Protein AF-A0A5C8TWM6-F1 (afdb_monomer_lite)

Sequence (127 aa):
MYTNAQKLSASETQELRREAGKLLKHLREKAGHSQRTFSAEIGSPLYTFVSQVETGRGRVPPDQIRVWANAYGLEAREFLLMIMRFYDPETFSVLFESEPEIFTGTAFPDLSATQEVGEPASTESSP

Radius of gyration: 16.61 Å; chains: 1; bounding box: 39×60×40 Å

Foldseek 3Di:
DPDDPDDDDPVLLQVLQLLLLLLLVLLCVQLVHDLQRLCVQLVPPDSCVNVCSSRSVDHQDPVSLCSSCVSSVHDSVLSCLLSCCSNPVPVSCVVCVVPVCSNVVVVPVSSVVSVPVPDDPPPPDDD

pLDDT: mean 84.37, std 18.25, range [35.31, 97.88]

Secondary structure (DSSP, 8-state):
---------HHHHHHHHHHHHHHHHHHHHHTT--HHHHHHHTT-S-THHHHHHHTTSS---GGGHHHHHHHHT--HHHHHHHHHHHH-HHHHHHHHTT-HHHHHSTT-HHHHHHHGGG---------

Structure (mmCIF, N/CA/C/O backbone):
data_AF-A0A5C8TWM6-F1
#
_entry.id   AF-A0A5C8TWM6-F1
#
loop_
_atom_site.group_PDB
_atom_site.id
_atom_site.type_symbol
_atom_site.label_atom_id
_atom_site.label_alt_id
_atom_site.label_comp_id
_atom_site.label_asym_id
_atom_site.label_entity_id
_atom_site.label_seq_id
_atom_site.pdbx_PDB_ins_code
_atom_site.Cartn_x
_atom_site.Cartn_y
_atom_site.Cartn_z
_atom_site.occupancy
_atom_site.B_iso_or_equiv
_atom_site.auth_seq_id
_atom_site.auth_comp_id
_atom_site.auth_asym_id
_atom_site.auth_atom_id
_atom_site.pdbx_PDB_model_num
ATOM 1 N N . MET A 1 1 ? 26.026 -21.742 -16.265 1.00 36.09 1 MET A N 1
ATOM 2 C CA . MET A 1 1 ? 26.149 -20.697 -15.228 1.00 36.09 1 MET A CA 1
ATOM 3 C C . MET A 1 1 ? 25.224 -19.567 -15.629 1.00 36.09 1 MET A C 1
ATOM 5 O O . MET A 1 1 ? 25.539 -18.879 -16.587 1.00 36.09 1 MET A O 1
ATOM 9 N N . TYR A 1 2 ? 24.064 -19.435 -14.986 1.00 41.50 2 TYR A N 1
ATOM 10 C CA . TYR A 1 2 ? 23.190 -18.288 -15.234 1.00 41.50 2 TYR A 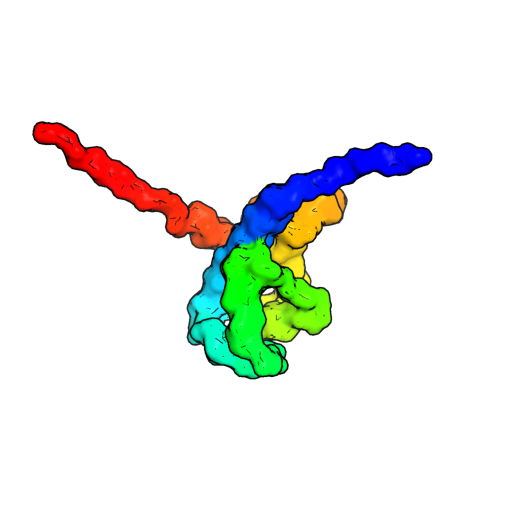CA 1
ATOM 11 C C . TYR A 1 2 ? 23.765 -17.092 -14.483 1.00 41.50 2 TYR A C 1
ATOM 13 O O . TYR A 1 2 ? 23.632 -16.971 -13.268 1.00 41.50 2 TYR A O 1
ATOM 21 N N . THR A 1 3 ? 24.507 -16.274 -15.218 1.00 42.16 3 THR A N 1
ATOM 22 C CA . THR A 1 3 ? 25.020 -14.985 -14.772 1.00 42.16 3 THR A CA 1
ATOM 23 C C . THR A 1 3 ? 23.821 -14.097 -14.459 1.00 42.16 3 THR A C 1
ATOM 25 O O . THR A 1 3 ? 22.912 -13.984 -15.276 1.00 42.16 3 THR A O 1
ATOM 28 N N . ASN A 1 4 ? 23.800 -13.553 -13.243 1.00 47.62 4 ASN A N 1
ATOM 29 C CA . ASN A 1 4 ? 22.724 -12.756 -12.660 1.00 47.62 4 ASN A CA 1
ATOM 30 C C . ASN A 1 4 ? 22.046 -11.816 -13.675 1.00 47.62 4 ASN A C 1
ATOM 32 O O . ASN A 1 4 ? 22.601 -10.770 -14.009 1.00 47.62 4 ASN A O 1
ATOM 36 N N . ALA A 1 5 ? 20.825 -12.161 -14.098 1.00 45.97 5 ALA A N 1
ATOM 37 C CA . ALA A 1 5 ? 19.857 -11.154 -14.513 1.00 45.97 5 ALA A CA 1
ATOM 38 C C . ALA A 1 5 ? 19.699 -10.201 -13.324 1.00 45.97 5 ALA A C 1
ATOM 40 O O . ALA A 1 5 ? 19.578 -10.662 -12.186 1.00 45.97 5 ALA A O 1
ATOM 41 N N . GLN A 1 6 ? 19.856 -8.911 -13.585 1.00 50.28 6 GLN A N 1
ATOM 42 C CA . GLN A 1 6 ? 20.020 -7.838 -12.611 1.00 50.28 6 GLN A CA 1
ATOM 43 C C . GLN A 1 6 ? 18.989 -7.944 -11.476 1.00 50.28 6 GLN A C 1
ATOM 45 O O . GLN A 1 6 ? 17.864 -7.475 -11.582 1.00 50.28 6 GLN A O 1
ATOM 50 N N . LYS A 1 7 ? 19.369 -8.578 -10.360 1.00 56.47 7 LYS A N 1
ATOM 51 C CA . LYS A 1 7 ? 18.647 -8.393 -9.103 1.00 56.47 7 LYS A CA 1
ATOM 52 C C . LYS A 1 7 ? 18.849 -6.932 -8.738 1.00 56.47 7 LYS A C 1
ATOM 54 O O . LYS A 1 7 ? 20.002 -6.526 -8.584 1.00 56.47 7 LYS A O 1
ATOM 59 N N . LEU A 1 8 ? 17.754 -6.187 -8.582 1.00 59.81 8 LEU A N 1
ATOM 60 C CA . LEU A 1 8 ? 17.758 -4.903 -7.884 1.00 59.81 8 LEU A CA 1
ATOM 61 C C . LEU A 1 8 ? 18.691 -5.005 -6.677 1.00 59.81 8 LEU A C 1
ATOM 63 O O . LEU A 1 8 ? 18.666 -5.998 -5.933 1.00 59.81 8 LEU A O 1
ATOM 67 N N . SER A 1 9 ? 19.527 -3.994 -6.481 1.00 65.19 9 SER A N 1
ATOM 68 C CA . SER A 1 9 ? 20.340 -3.917 -5.278 1.00 65.19 9 SER A CA 1
ATOM 69 C C . SER A 1 9 ? 19.435 -3.978 -4.043 1.00 65.19 9 SER A C 1
ATOM 71 O O . SER A 1 9 ? 18.242 -3.643 -4.069 1.00 65.19 9 SER A O 1
ATOM 73 N N . ALA A 1 10 ? 19.995 -4.422 -2.917 1.00 71.31 10 ALA A N 1
ATOM 74 C CA . ALA A 1 10 ? 19.244 -4.475 -1.667 1.00 71.31 10 ALA A CA 1
ATOM 75 C C . ALA A 1 10 ? 18.672 -3.093 -1.278 1.00 71.31 10 ALA A C 1
ATOM 77 O O . ALA A 1 10 ? 17.596 -3.036 -0.680 1.00 71.31 10 ALA A O 1
ATOM 78 N N . SER A 1 11 ? 19.354 -2.002 -1.656 1.00 72.25 11 SER A N 1
ATOM 79 C CA . SER A 1 11 ? 18.906 -0.614 -1.494 1.00 72.25 11 SER A CA 1
ATOM 80 C C . SER A 1 11 ? 17.738 -0.257 -2.408 1.00 72.25 11 SER A C 1
ATOM 82 O O . SER A 1 11 ? 16.716 0.189 -1.897 1.00 72.25 11 SER A O 1
ATOM 84 N N . GLU A 1 12 ? 17.820 -0.532 -3.713 1.00 74.31 12 GLU A N 1
ATOM 85 C CA . GLU A 1 12 ? 16.726 -0.235 -4.657 1.00 74.31 12 GLU A CA 1
ATOM 86 C C . GLU A 1 12 ? 15.460 -1.021 -4.293 1.00 74.31 12 GLU A C 1
ATOM 88 O O . GLU A 1 12 ? 14.354 -0.485 -4.246 1.00 74.31 12 GLU A O 1
ATOM 93 N N . THR A 1 13 ? 15.623 -2.290 -3.905 1.00 83.25 13 THR A N 1
ATOM 94 C CA . THR A 1 13 ? 14.503 -3.112 -3.426 1.00 83.25 13 THR A CA 1
ATOM 95 C C . THR A 1 13 ? 13.895 -2.541 -2.135 1.00 83.25 13 THR A C 1
ATOM 97 O O . THR A 1 13 ? 12.694 -2.661 -1.888 1.00 83.25 13 THR A O 1
ATOM 100 N N . GLN A 1 14 ? 14.713 -1.938 -1.267 1.00 87.56 14 GLN A N 1
ATOM 101 C CA . GLN A 1 14 ? 14.247 -1.313 -0.029 1.00 87.56 14 GLN A CA 1
ATOM 102 C C . GLN A 1 14 ? 13.522 0.013 -0.289 1.00 87.56 14 GLN A C 1
ATOM 104 O O . GLN A 1 14 ? 12.556 0.314 0.414 1.00 87.56 14 GLN A O 1
ATOM 109 N N . GLU A 1 15 ? 13.961 0.789 -1.274 1.00 91.81 15 GLU A N 1
ATOM 110 C CA . GLU A 1 15 ? 13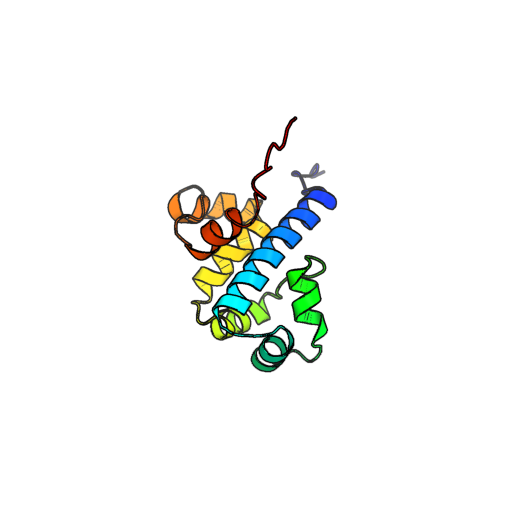.317 2.032 -1.703 1.00 91.81 15 GLU A CA 1
ATOM 111 C C . GLU A 1 15 ? 11.953 1.762 -2.334 1.00 91.81 15 GLU A C 1
ATOM 113 O O . GLU A 1 15 ? 10.961 2.328 -1.881 1.00 91.81 15 GLU A O 1
ATOM 118 N N . LEU A 1 16 ? 11.855 0.797 -3.253 1.00 93.19 16 LEU A N 1
ATOM 119 C CA . LEU A 1 16 ? 10.570 0.392 -3.833 1.00 93.19 16 LEU A CA 1
ATOM 120 C C . LEU A 1 16 ? 9.571 -0.073 -2.766 1.00 93.19 16 LEU A C 1
ATOM 122 O O . LEU A 1 16 ? 8.394 0.284 -2.810 1.00 93.19 16 LEU A O 1
ATOM 126 N N . ARG A 1 1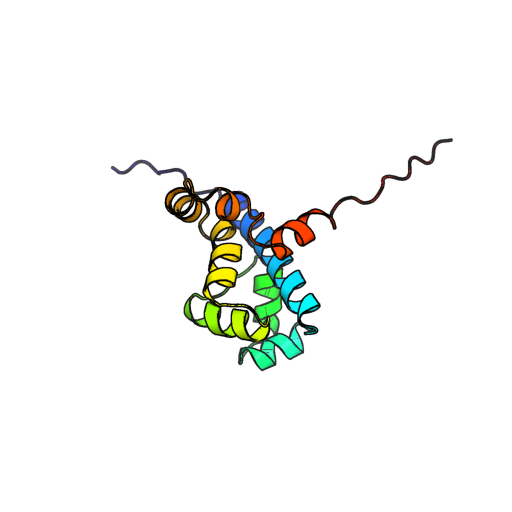7 ? 10.032 -0.806 -1.742 1.00 94.31 17 ARG A N 1
ATOM 127 C CA . ARG A 1 17 ? 9.176 -1.167 -0.600 1.00 94.31 17 ARG A CA 1
ATOM 128 C C . ARG A 1 17 ? 8.718 0.043 0.212 1.00 94.31 17 ARG A C 1
ATOM 130 O O . ARG A 1 17 ? 7.617 0.008 0.754 1.00 94.31 17 ARG A O 1
ATOM 137 N N . ARG A 1 18 ? 9.537 1.091 0.333 1.00 95.06 18 ARG A N 1
ATOM 138 C CA . ARG A 1 18 ? 9.134 2.334 1.009 1.00 95.06 18 ARG A CA 1
ATOM 139 C C . ARG A 1 18 ? 8.084 3.084 0.198 1.00 95.06 18 ARG A C 1
ATOM 141 O O . ARG A 1 18 ? 7.109 3.527 0.792 1.00 95.06 18 ARG A O 1
ATOM 148 N N . GLU A 1 19 ? 8.238 3.171 -1.121 1.00 95.06 19 GLU A N 1
ATOM 149 C CA . GLU A 1 19 ? 7.228 3.787 -1.992 1.00 95.06 19 GLU A CA 1
ATOM 150 C C . GLU A 1 19 ? 5.903 3.016 -1.951 1.00 95.06 19 GLU A C 1
ATOM 152 O O . GLU A 1 19 ? 4.850 3.615 -1.733 1.00 95.06 19 GLU A O 1
ATOM 157 N N . ALA A 1 20 ? 5.952 1.680 -2.005 1.00 95.81 20 ALA A N 1
ATOM 158 C CA . ALA A 1 20 ? 4.774 0.849 -1.757 1.00 95.81 20 ALA A CA 1
ATOM 159 C C . ALA A 1 20 ? 4.156 1.143 -0.379 1.00 95.81 20 ALA A C 1
ATOM 161 O O . ALA A 1 20 ? 2.943 1.269 -0.249 1.00 95.81 20 ALA A O 1
ATOM 162 N N . GLY A 1 21 ? 4.983 1.290 0.658 1.00 97.06 21 GLY A N 1
ATOM 163 C CA . GLY A 1 21 ? 4.533 1.623 2.006 1.00 97.06 21 GLY A CA 1
ATOM 164 C C . GLY A 1 21 ? 3.793 2.963 2.098 1.00 97.06 21 GLY A C 1
ATOM 165 O O . GLY A 1 21 ? 2.776 3.044 2.790 1.00 97.06 21 GLY A O 1
ATOM 166 N N . LYS A 1 22 ? 4.241 3.991 1.362 1.00 96.94 22 LYS A N 1
ATOM 167 C CA . LYS A 1 22 ? 3.552 5.291 1.270 1.00 96.94 22 LYS A CA 1
ATOM 168 C C . LYS A 1 22 ? 2.176 5.157 0.625 1.00 96.94 22 LYS A C 1
ATOM 170 O O . LYS A 1 22 ? 1.211 5.689 1.168 1.00 96.94 22 LYS A O 1
ATOM 175 N N . LEU A 1 23 ? 2.077 4.407 -0.474 1.00 97.38 23 LEU A N 1
ATOM 176 C CA . LEU A 1 23 ? 0.796 4.120 -1.120 1.00 97.38 23 LEU A CA 1
ATOM 177 C C . LEU A 1 23 ? -0.157 3.400 -0.158 1.00 97.38 23 LEU A C 1
ATOM 179 O O . LEU A 1 23 ? -1.301 3.805 0.008 1.00 97.38 23 LEU A O 1
ATOM 183 N N . LEU A 1 24 ? 0.313 2.352 0.519 1.00 97.50 24 LEU A N 1
ATOM 184 C CA . LEU A 1 24 ? -0.507 1.575 1.455 1.00 97.50 24 LEU A CA 1
ATOM 185 C C . LEU A 1 24 ? -1.009 2.422 2.628 1.00 97.50 24 LEU A C 1
ATOM 187 O O . LEU A 1 24 ? -2.156 2.277 3.056 1.00 97.50 24 LEU A O 1
ATOM 191 N N . LYS A 1 25 ? -0.171 3.345 3.108 1.00 97.25 25 LYS A N 1
ATOM 192 C CA . LYS A 1 25 ? -0.560 4.349 4.097 1.00 97.25 25 LYS A CA 1
ATOM 193 C C . LYS A 1 25 ? -1.641 5.285 3.549 1.00 97.25 25 LYS A C 1
ATOM 195 O O . LYS A 1 25 ? -2.639 5.495 4.233 1.00 97.25 25 LYS A O 1
ATOM 200 N N . HIS A 1 26 ? -1.462 5.810 2.335 1.00 97.25 26 HIS A N 1
ATOM 201 C CA . HIS A 1 26 ? -2.442 6.674 1.676 1.00 97.25 26 HIS A CA 1
ATOM 202 C C . HIS A 1 26 ? -3.803 5.976 1.536 1.00 97.25 26 HIS A C 1
ATOM 204 O O . HIS A 1 26 ? -4.814 6.518 1.977 1.00 97.25 26 HIS A O 1
ATOM 210 N N . LEU A 1 27 ? -3.824 4.741 1.023 1.00 97.88 27 LEU A N 1
ATOM 211 C CA . LEU A 1 27 ? -5.044 3.939 0.882 1.00 97.88 27 LEU A CA 1
ATOM 212 C C . LEU A 1 27 ? -5.729 3.694 2.233 1.00 97.88 27 LEU A C 1
ATOM 214 O O . LEU A 1 27 ? -6.946 3.836 2.347 1.00 97.88 27 LEU A O 1
ATOM 218 N N . ARG A 1 28 ? -4.952 3.394 3.283 1.00 97.62 28 ARG A N 1
ATOM 219 C CA . ARG A 1 28 ? -5.487 3.210 4.640 1.00 97.62 28 ARG A CA 1
ATOM 220 C C . ARG A 1 28 ? -6.160 4.478 5.162 1.00 97.62 28 ARG A C 1
ATOM 222 O O . ARG A 1 28 ? -7.239 4.407 5.747 1.00 97.62 28 ARG A O 1
ATOM 229 N N . GLU A 1 29 ? -5.499 5.618 5.002 1.00 97.38 29 GLU A N 1
ATOM 230 C CA . GLU A 1 29 ? -5.989 6.911 5.487 1.00 97.38 29 GLU A CA 1
ATOM 231 C C . GLU A 1 29 ? -7.217 7.368 4.699 1.00 97.38 29 GLU A C 1
ATOM 233 O O . GLU A 1 29 ? -8.191 7.814 5.305 1.00 97.38 29 GLU A O 1
ATOM 238 N N . LYS A 1 30 ? -7.225 7.153 3.379 1.00 97.06 30 LYS A N 1
ATOM 239 C CA . LYS A 1 30 ? -8.381 7.384 2.503 1.00 97.06 30 LYS A CA 1
ATOM 240 C C . LYS A 1 30 ? -9.588 6.527 2.899 1.00 97.06 30 LYS A C 1
ATOM 242 O O . LYS A 1 30 ? -10.710 7.024 2.891 1.00 97.06 30 LYS A O 1
ATOM 247 N N . ALA A 1 31 ? -9.361 5.281 3.313 1.00 97.06 31 ALA A N 1
ATOM 248 C CA . ALA A 1 31 ? -10.397 4.398 3.852 1.00 97.06 31 ALA A CA 1
ATOM 249 C C . ALA A 1 31 ? -10.817 4.745 5.301 1.00 97.06 31 ALA A C 1
ATOM 251 O O . ALA A 1 31 ? -11.664 4.072 5.880 1.00 97.06 31 ALA A O 1
ATOM 252 N N . GLY A 1 32 ? -10.239 5.785 5.916 1.00 97.50 32 GLY A N 1
ATOM 253 C CA . GLY A 1 32 ? -10.614 6.256 7.253 1.00 97.50 32 GLY A CA 1
ATOM 254 C C . GLY A 1 32 ? -10.053 5.424 8.410 1.00 97.50 32 GLY A C 1
ATOM 255 O O . GLY A 1 32 ? -10.481 5.584 9.555 1.00 97.50 32 GLY A O 1
ATOM 256 N N . HIS A 1 33 ? -9.082 4.543 8.155 1.00 96.38 33 HIS A N 1
ATOM 257 C CA . HIS A 1 33 ? -8.509 3.691 9.191 1.00 96.38 33 HIS A CA 1
ATOM 258 C C . HIS A 1 33 ? -7.237 4.287 9.812 1.00 96.38 33 HIS A C 1
ATOM 260 O O . HIS A 1 33 ? -6.324 4.753 9.133 1.00 96.38 33 HIS A O 1
ATOM 266 N N . SER A 1 34 ? -7.105 4.158 11.132 1.00 95.94 34 SER A N 1
ATOM 267 C CA . SER A 1 34 ? -5.797 4.185 11.801 1.00 95.94 34 SER A CA 1
ATOM 268 C C . SER A 1 34 ? -5.068 2.854 11.572 1.00 95.94 34 SER A C 1
ATOM 270 O O . SER A 1 34 ? -5.704 1.848 11.267 1.00 95.94 34 SER A O 1
ATOM 272 N N . GLN A 1 35 ? -3.752 2.783 11.803 1.00 95.12 35 GLN A N 1
ATOM 273 C CA . GLN A 1 35 ? -3.027 1.497 11.752 1.00 95.12 35 GLN A CA 1
ATOM 274 C C . GLN A 1 35 ? -3.646 0.439 12.680 1.00 95.12 35 GLN A C 1
ATOM 276 O O . GLN A 1 35 ? -3.701 -0.740 12.338 1.00 95.12 35 GLN A O 1
ATOM 281 N N . ARG A 1 36 ? -4.154 0.863 13.845 1.00 93.25 36 ARG A N 1
ATOM 282 C CA . ARG A 1 36 ? -4.791 -0.021 14.827 1.00 93.25 36 ARG A CA 1
ATOM 283 C C . ARG A 1 36 ? -6.113 -0.582 14.316 1.00 93.25 36 ARG A C 1
ATOM 285 O O . ARG A 1 36 ? -6.325 -1.786 14.402 1.00 93.25 36 ARG A O 1
ATOM 292 N N . THR A 1 37 ? -6.991 0.283 13.809 1.00 94.75 37 THR A N 1
ATOM 293 C CA . THR A 1 37 ? -8.302 -0.145 13.301 1.00 94.75 37 THR A CA 1
ATOM 294 C C . THR A 1 37 ? -8.150 -0.961 12.025 1.00 94.75 37 THR A C 1
ATOM 296 O O . THR A 1 37 ? -8.839 -1.958 11.876 1.00 94.75 37 THR A O 1
ATOM 299 N N . PHE A 1 38 ? -7.191 -0.618 11.161 1.00 95.81 38 PHE A N 1
ATOM 300 C CA . PHE A 1 38 ? -6.859 -1.425 9.989 1.00 95.81 38 PHE A CA 1
ATOM 301 C C . PHE A 1 38 ? -6.333 -2.811 10.374 1.00 95.81 38 PHE A C 1
ATOM 303 O O . PHE A 1 38 ? -6.786 -3.810 9.834 1.00 95.81 38 PHE A O 1
ATOM 310 N N . SER A 1 39 ? -5.423 -2.899 11.353 1.00 94.12 39 SER A N 1
ATOM 311 C CA . SER A 1 39 ? -4.912 -4.189 11.836 1.00 94.12 39 SER A CA 1
ATOM 312 C C . SER A 1 39 ? -6.016 -5.095 12.383 1.00 94.12 39 SER A C 1
ATOM 314 O O . SER A 1 39 ? -5.911 -6.312 12.242 1.00 94.12 39 SER A O 1
ATOM 316 N N . ALA A 1 40 ? -7.026 -4.516 13.039 1.00 92.94 40 ALA A N 1
ATOM 317 C CA . ALA A 1 40 ? -8.184 -5.257 13.528 1.00 92.94 40 ALA A CA 1
ATOM 318 C C . ALA A 1 40 ? -9.061 -5.750 12.366 1.00 92.94 40 ALA A C 1
ATOM 320 O O . ALA A 1 40 ? -9.436 -6.918 12.362 1.00 92.94 40 ALA A O 1
ATOM 321 N N . GLU A 1 41 ? -9.309 -4.893 11.370 1.00 93.62 41 GLU A N 1
ATOM 322 C CA . GLU A 1 41 ? -10.095 -5.215 10.169 1.00 93.62 41 GLU A CA 1
ATOM 323 C C . GLU A 1 41 ? -9.497 -6.392 9.387 1.00 93.62 41 GLU A C 1
ATOM 325 O O . GLU A 1 41 ? -10.192 -7.345 9.048 1.00 93.62 41 GLU A O 1
ATOM 330 N N . ILE A 1 42 ? -8.178 -6.384 9.170 1.00 93.44 42 ILE A N 1
ATOM 331 C CA . ILE A 1 42 ? -7.488 -7.453 8.431 1.00 93.44 42 ILE A CA 1
ATOM 332 C C . ILE A 1 42 ? -7.234 -8.719 9.270 1.00 93.44 42 ILE A C 1
ATOM 334 O O . ILE A 1 42 ? -6.585 -9.651 8.797 1.00 93.44 42 ILE A O 1
ATOM 338 N N . GLY A 1 43 ? -7.669 -8.748 10.535 1.00 88.25 43 GLY A N 1
ATOM 339 C CA . GLY A 1 43 ? -7.454 -9.881 11.439 1.00 88.25 43 GLY A CA 1
ATOM 340 C C . GLY A 1 43 ? -5.981 -10.160 11.764 1.00 88.25 43 GLY A C 1
ATOM 341 O O . GLY A 1 43 ? -5.623 -11.297 12.071 1.00 88.25 43 GLY A O 1
ATOM 342 N N . SER A 1 44 ? -5.105 -9.149 11.689 1.00 77.81 44 SER A N 1
ATOM 343 C CA . SER A 1 44 ? -3.678 -9.337 11.973 1.00 77.81 44 SER A CA 1
ATOM 344 C C . SER A 1 44 ? -3.452 -9.526 13.478 1.00 77.81 44 SER A C 1
ATOM 346 O O . SER A 1 44 ? -3.828 -8.650 14.265 1.00 77.81 44 SER A O 1
ATOM 348 N N . PRO A 1 45 ? -2.765 -10.603 13.906 1.00 61.12 45 PRO A N 1
ATOM 349 C CA . PRO A 1 45 ? -2.493 -10.859 15.320 1.00 61.12 45 PRO A CA 1
ATOM 350 C C . PRO A 1 45 ? -1.511 -9.849 15.935 1.00 61.12 45 PRO A C 1
ATOM 352 O O . PRO A 1 45 ? -1.436 -9.726 17.157 1.00 61.12 45 PRO A O 1
ATOM 355 N N . LEU A 1 46 ? -0.755 -9.114 15.110 1.00 70.75 46 LEU A N 1
ATOM 356 C CA . LEU A 1 46 ? 0.220 -8.116 15.548 1.00 70.75 46 LEU A CA 1
ATOM 357 C C . LEU A 1 46 ? -0.090 -6.756 14.918 1.00 70.75 46 LEU A C 1
ATOM 359 O O . LEU A 1 46 ? -0.002 -6.590 13.703 1.00 70.75 46 LEU A O 1
ATOM 363 N N . TYR A 1 47 ? -0.372 -5.748 15.746 1.00 67.75 47 TYR A N 1
ATOM 364 C CA . TYR A 1 47 ? -0.662 -4.386 15.272 1.00 67.75 47 TYR A CA 1
ATOM 365 C C . TYR A 1 47 ? 0.546 -3.695 14.614 1.00 67.75 47 TYR A C 1
ATOM 367 O O . TYR A 1 47 ? 0.384 -2.771 13.819 1.00 67.75 47 TYR A O 1
ATOM 375 N N . THR A 1 48 ? 1.769 -4.143 14.920 1.00 85.12 48 THR A N 1
ATOM 376 C CA . THR A 1 48 ? 3.008 -3.617 14.326 1.00 85.12 48 THR A CA 1
ATOM 377 C C . THR A 1 48 ? 3.179 -4.019 12.866 1.00 85.12 48 THR A C 1
ATOM 379 O O . THR A 1 48 ? 3.948 -3.376 12.152 1.00 85.12 48 THR A O 1
ATOM 382 N N . PHE A 1 49 ? 2.449 -5.038 12.410 1.00 89.88 49 PHE A N 1
ATOM 383 C CA . PHE A 1 49 ? 2.517 -5.544 11.047 1.00 89.88 49 PHE A CA 1
ATOM 384 C C . PHE A 1 49 ? 2.204 -4.453 10.014 1.00 89.88 49 PHE A C 1
ATOM 386 O O . PHE A 1 49 ? 2.993 -4.232 9.096 1.00 89.88 49 PHE A O 1
ATOM 393 N N . VAL A 1 50 ? 1.127 -3.688 10.226 1.00 94.50 50 VAL A N 1
ATOM 394 C CA . VAL A 1 50 ? 0.737 -2.578 9.338 1.00 94.50 50 VAL A CA 1
ATOM 395 C C . VAL A 1 50 ? 1.858 -1.536 9.249 1.00 94.50 50 VAL A C 1
ATOM 397 O O . VAL A 1 50 ? 2.273 -1.159 8.158 1.00 94.50 50 VAL A O 1
ATOM 400 N N . SER A 1 51 ? 2.439 -1.140 10.387 1.00 94.81 51 SER A N 1
ATOM 401 C CA . SER A 1 51 ? 3.561 -0.190 10.422 1.00 94.81 51 SER A CA 1
ATOM 402 C C . SER A 1 51 ? 4.815 -0.721 9.716 1.00 94.81 51 SER A C 1
ATOM 404 O O . SER A 1 51 ? 5.513 0.031 9.035 1.00 94.81 51 SER A O 1
ATOM 406 N N . GLN A 1 52 ? 5.136 -2.010 9.856 1.00 94.88 52 GLN A N 1
ATOM 407 C CA . GLN A 1 52 ? 6.283 -2.614 9.174 1.00 94.88 52 GLN A CA 1
ATOM 408 C C . GLN A 1 52 ? 6.120 -2.575 7.654 1.00 94.88 52 GLN A C 1
ATOM 410 O O . GLN A 1 52 ? 7.077 -2.248 6.953 1.00 94.88 52 GLN A O 1
ATOM 415 N N . VAL A 1 53 ? 4.918 -2.859 7.154 1.00 95.69 53 VAL A N 1
ATOM 416 C CA . VAL A 1 53 ? 4.606 -2.783 5.725 1.00 95.69 53 VAL A CA 1
ATOM 417 C C . VAL A 1 53 ? 4.650 -1.329 5.234 1.00 95.69 53 VAL A C 1
ATOM 419 O O . VAL A 1 53 ? 5.354 -1.039 4.272 1.00 95.69 53 VAL A O 1
ATOM 422 N N . GLU A 1 54 ? 4.016 -0.391 5.943 1.00 96.31 54 GLU A N 1
ATOM 423 C CA . GLU A 1 54 ? 3.998 1.038 5.572 1.00 96.31 54 GLU A CA 1
ATOM 424 C C . GLU A 1 54 ? 5.379 1.709 5.616 1.00 96.31 54 GLU A C 1
ATOM 426 O O . GLU A 1 54 ? 5.617 2.704 4.939 1.00 96.31 54 GLU A O 1
ATOM 431 N N . THR A 1 55 ? 6.315 1.163 6.396 1.00 95.19 55 THR A N 1
ATOM 432 C CA . THR A 1 55 ? 7.707 1.648 6.466 1.00 95.19 55 THR A CA 1
ATOM 433 C C . THR A 1 55 ? 8.656 0.901 5.522 1.00 95.19 55 THR A C 1
ATOM 435 O O . THR A 1 55 ? 9.868 1.122 5.558 1.00 95.19 55 THR A O 1
ATOM 438 N N . GLY A 1 56 ? 8.131 -0.005 4.690 1.00 93.94 56 GLY A N 1
ATOM 439 C CA . GLY A 1 56 ? 8.900 -0.807 3.737 1.00 93.94 56 GLY A CA 1
ATOM 440 C C . GLY A 1 5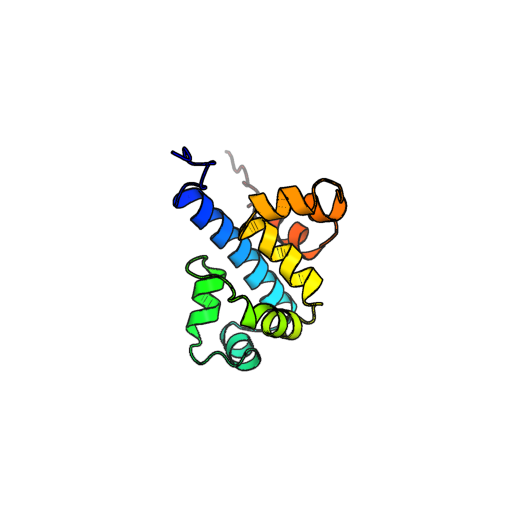6 ? 9.795 -1.877 4.375 1.00 93.94 56 GLY A C 1
ATOM 441 O O . GLY A 1 56 ? 10.661 -2.440 3.702 1.00 93.94 56 GLY A O 1
ATOM 442 N N . ARG A 1 57 ? 9.630 -2.156 5.676 1.00 92.81 57 ARG A N 1
ATOM 443 C CA . ARG A 1 57 ? 10.332 -3.239 6.393 1.00 92.81 57 ARG A CA 1
ATOM 444 C C . ARG A 1 57 ? 9.712 -4.610 6.122 1.00 92.81 57 ARG A C 1
ATOM 446 O O . ARG A 1 57 ? 10.379 -5.622 6.306 1.00 92.81 57 ARG A O 1
ATOM 453 N N . GLY A 1 58 ? 8.456 -4.634 5.686 1.00 91.56 58 GLY A N 1
ATOM 454 C CA . GLY A 1 58 ? 7.738 -5.822 5.241 1.00 91.56 58 GLY A CA 1
ATOM 455 C C . GLY A 1 58 ? 7.056 -5.603 3.892 1.00 91.56 58 GLY A C 1
ATOM 456 O O . GLY A 1 58 ? 7.127 -4.523 3.308 1.00 91.56 58 GLY A O 1
ATOM 457 N N . ARG A 1 59 ? 6.380 -6.647 3.416 1.00 93.75 59 ARG A N 1
ATOM 458 C CA . ARG A 1 59 ? 5.482 -6.614 2.256 1.00 93.75 59 ARG A CA 1
ATOM 459 C C . ARG A 1 59 ? 4.117 -7.143 2.665 1.00 93.75 59 ARG A C 1
ATOM 461 O O . ARG A 1 59 ? 4.047 -7.921 3.617 1.00 93.75 59 ARG A O 1
ATOM 468 N N . VAL A 1 60 ? 3.075 -6.793 1.921 1.00 94.88 60 VAL A N 1
ATOM 469 C CA . VAL A 1 60 ? 1.783 -7.480 2.033 1.00 94.88 60 VAL A CA 1
ATOM 470 C C . VAL A 1 60 ? 1.963 -8.940 1.576 1.00 94.88 60 VAL A C 1
ATOM 472 O O . VAL A 1 60 ? 2.458 -9.172 0.469 1.00 94.88 60 VAL A O 1
ATOM 475 N N . PRO A 1 61 ? 1.635 -9.940 2.412 1.00 91.75 61 PRO A N 1
ATOM 476 C CA . PRO A 1 61 ? 1.647 -11.346 2.033 1.00 91.75 61 PRO A CA 1
ATOM 477 C C . PRO A 1 61 ? 0.647 -11.635 0.904 1.00 91.75 61 PRO A C 1
ATOM 479 O O . PRO A 1 61 ? -0.431 -11.038 0.894 1.00 91.75 61 PRO A O 1
ATOM 482 N N . PRO A 1 62 ? 0.946 -12.556 -0.030 1.00 90.25 62 PRO A N 1
ATOM 483 C CA . PRO A 1 62 ? 0.034 -12.882 -1.130 1.00 90.25 62 PRO A CA 1
ATOM 484 C C . PRO A 1 62 ? -1.374 -13.306 -0.684 1.00 90.25 62 PRO A C 1
ATOM 486 O O . PRO A 1 62 ? -2.365 -12.916 -1.296 1.00 90.25 62 PRO A O 1
ATOM 489 N N . ASP A 1 63 ? -1.477 -14.058 0.411 1.00 91.69 63 ASP A N 1
ATOM 490 C CA . ASP A 1 63 ? -2.735 -14.500 1.024 1.00 91.69 63 ASP A CA 1
ATOM 491 C C . ASP A 1 63 ? -3.534 -13.353 1.670 1.00 91.69 63 ASP A C 1
ATOM 493 O O . ASP A 1 63 ? -4.744 -13.465 1.851 1.00 91.69 63 ASP A O 1
ATOM 497 N N . GLN A 1 64 ? -2.884 -12.221 1.952 1.00 93.88 64 GLN A N 1
ATOM 498 C CA . GLN A 1 64 ? -3.494 -11.032 2.550 1.00 93.88 64 GLN A CA 1
ATOM 499 C C . GLN A 1 64 ? -3.958 -9.997 1.522 1.00 93.88 64 GLN A C 1
ATOM 501 O O . GLN A 1 64 ? -4.675 -9.069 1.885 1.00 93.88 64 GLN A O 1
ATOM 506 N N . ILE A 1 65 ? -3.614 -10.153 0.239 1.00 95.19 65 ILE A N 1
ATOM 507 C CA . ILE A 1 65 ? -3.941 -9.171 -0.809 1.00 95.19 65 ILE A CA 1
ATOM 508 C C . ILE A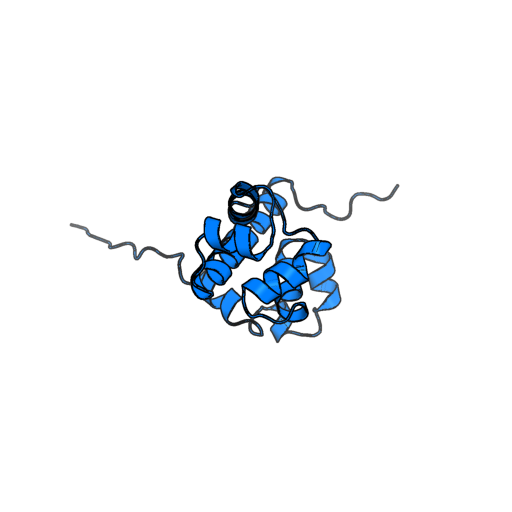 1 65 ? -5.438 -8.870 -0.842 1.00 95.19 65 ILE A C 1
ATOM 510 O O . ILE A 1 65 ? -5.841 -7.712 -0.829 1.00 95.19 65 ILE A O 1
ATOM 514 N N . ARG A 1 66 ? -6.272 -9.913 -0.851 1.00 96.94 66 ARG A N 1
ATOM 515 C CA . ARG A 1 66 ? -7.729 -9.751 -0.919 1.00 96.94 66 ARG A CA 1
ATOM 516 C C . ARG A 1 66 ? -8.299 -9.134 0.356 1.00 96.94 66 ARG A C 1
ATOM 518 O O . ARG A 1 66 ? -9.211 -8.324 0.278 1.00 96.94 66 ARG A O 1
ATOM 525 N N . VAL A 1 67 ? -7.742 -9.493 1.512 1.00 96.69 67 VAL A N 1
ATOM 526 C CA . VAL A 1 67 ? -8.153 -8.951 2.814 1.00 96.69 67 VAL A CA 1
ATOM 527 C C . VAL A 1 67 ? -7.856 -7.451 2.885 1.00 96.69 67 VAL A C 1
ATOM 529 O O . VAL A 1 67 ? -8.724 -6.669 3.255 1.00 96.69 67 VAL A O 1
ATOM 532 N N . TRP A 1 68 ? -6.661 -7.040 2.459 1.00 97.31 68 TRP A N 1
ATOM 533 C CA . TRP A 1 68 ? -6.260 -5.634 2.420 1.00 97.31 68 TRP A CA 1
ATOM 534 C C . TRP A 1 68 ? -7.069 -4.836 1.402 1.00 97.31 68 TRP A C 1
ATOM 536 O O . TRP A 1 68 ? -7.545 -3.757 1.731 1.00 97.31 68 TRP A O 1
ATOM 546 N N . ALA A 1 69 ? -7.274 -5.378 0.198 1.00 97.75 69 ALA A N 1
ATOM 547 C CA . ALA A 1 69 ? -8.104 -4.740 -0.820 1.00 97.75 69 ALA A CA 1
ATOM 548 C C . ALA A 1 69 ? -9.522 -4.469 -0.297 1.00 97.75 69 ALA A C 1
ATOM 550 O O . ALA A 1 69 ? -9.992 -3.337 -0.372 1.00 97.75 69 ALA A O 1
ATOM 551 N N . ASN A 1 70 ? -10.150 -5.466 0.336 1.00 97.69 70 ASN A N 1
ATOM 552 C CA . ASN A 1 70 ? -11.471 -5.309 0.943 1.00 97.69 70 ASN A CA 1
ATOM 553 C C . ASN A 1 70 ? -11.479 -4.228 2.036 1.00 97.69 70 ASN A C 1
ATOM 555 O O . ASN A 1 70 ? -12.384 -3.400 2.056 1.00 97.69 70 ASN A O 1
ATOM 559 N N . ALA A 1 71 ? -10.462 -4.196 2.903 1.00 97.06 71 ALA A N 1
ATOM 560 C CA . ALA A 1 71 ? -10.337 -3.180 3.951 1.00 97.06 71 ALA A CA 1
ATOM 561 C C . ALA A 1 71 ? -10.092 -1.762 3.394 1.00 97.06 71 ALA A C 1
ATOM 563 O O . ALA A 1 71 ? -10.430 -0.775 4.041 1.00 97.06 71 ALA A O 1
ATOM 564 N N . TYR A 1 72 ? -9.524 -1.642 2.191 1.00 97.25 72 TYR A N 1
ATOM 565 C CA . TYR A 1 72 ? -9.424 -0.374 1.462 1.00 97.25 72 TYR A CA 1
ATOM 566 C C . TYR A 1 72 ? -10.690 -0.019 0.669 1.00 97.25 72 TYR A C 1
ATOM 568 O O . TYR A 1 72 ? -10.792 1.104 0.178 1.00 97.25 72 TYR A O 1
ATOM 576 N N . GLY A 1 73 ? -11.641 -0.948 0.523 1.00 96.81 73 GLY A N 1
ATOM 577 C CA . GLY A 1 73 ? -12.795 -0.790 -0.364 1.00 96.81 73 GLY A CA 1
ATOM 578 C C . GLY A 1 73 ? -12.436 -0.866 -1.854 1.00 96.81 73 GLY A C 1
ATOM 579 O O . GLY A 1 73 ? -13.081 -0.209 -2.666 1.00 96.81 73 GLY A O 1
ATOM 580 N N . LEU A 1 74 ? -11.397 -1.628 -2.207 1.00 97.38 74 LEU A N 1
ATOM 581 C CA . LEU A 1 74 ? -10.877 -1.779 -3.568 1.00 97.38 74 LEU A CA 1
ATOM 582 C C . LEU A 1 74 ? -11.061 -3.200 -4.102 1.00 97.38 74 LEU A C 1
ATOM 584 O O . LEU A 1 74 ? -11.068 -4.174 -3.346 1.00 97.38 74 LEU A O 1
ATOM 588 N N . GLU A 1 75 ? -11.080 -3.334 -5.428 1.00 97.50 75 GLU A N 1
ATOM 589 C CA . GLU A 1 75 ? -10.984 -4.640 -6.068 1.00 97.50 75 GLU A CA 1
ATOM 590 C C . GLU A 1 75 ? -9.587 -5.247 -5.887 1.00 97.50 75 GLU A C 1
ATOM 592 O O . GLU A 1 75 ? -8.553 -4.601 -6.075 1.00 97.50 75 GLU A O 1
ATOM 597 N N . ALA A 1 76 ? -9.532 -6.545 -5.575 1.00 97.00 76 ALA A N 1
ATOM 598 C CA . ALA A 1 76 ? -8.266 -7.224 -5.286 1.00 97.00 76 ALA A CA 1
ATOM 599 C C . ALA A 1 76 ? -7.286 -7.204 -6.470 1.00 97.00 76 ALA A C 1
ATOM 601 O O . ALA A 1 76 ? -6.073 -7.167 -6.264 1.00 97.00 76 ALA A O 1
ATOM 602 N N . ARG A 1 77 ? -7.805 -7.225 -7.707 1.00 95.81 77 ARG A N 1
ATOM 603 C CA . ARG A 1 77 ? -6.982 -7.115 -8.919 1.00 95.81 77 ARG A CA 1
ATOM 604 C C . ARG A 1 77 ? -6.338 -5.737 -9.015 1.00 95.81 77 ARG A C 1
ATOM 606 O O . ARG A 1 77 ? -5.139 -5.662 -9.252 1.00 95.81 77 ARG A O 1
ATOM 613 N N . GLU A 1 78 ? -7.116 -4.676 -8.828 1.00 95.88 78 GLU A N 1
ATOM 614 C CA . GLU A 1 78 ? -6.616 -3.299 -8.878 1.00 95.88 78 GLU A CA 1
ATOM 615 C C . GLU A 1 78 ? -5.547 -3.088 -7.809 1.00 95.88 78 GLU A C 1
ATOM 617 O O . GLU A 1 78 ? -4.438 -2.653 -8.112 1.00 95.88 78 GLU A O 1
ATOM 622 N N . PHE A 1 79 ? -5.832 -3.525 -6.579 1.00 97.25 79 PHE A N 1
ATOM 623 C CA . PHE A 1 79 ? -4.877 -3.463 -5.483 1.00 97.25 79 PHE A CA 1
ATOM 624 C C . PHE A 1 79 ? -3.569 -4.202 -5.786 1.00 97.25 79 PHE A C 1
ATOM 626 O O . PHE A 1 79 ? -2.488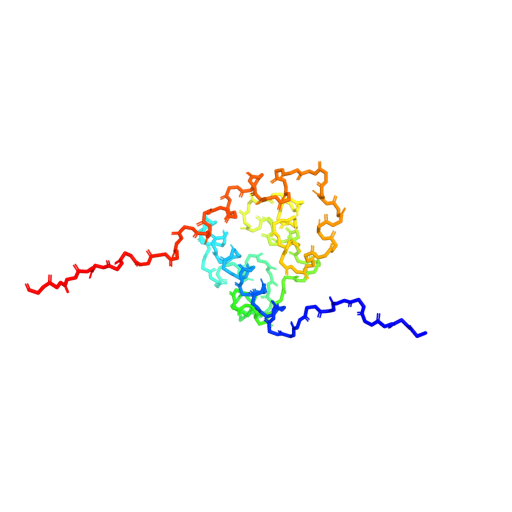 -3.643 -5.593 1.00 97.25 79 PHE A O 1
ATOM 633 N N . LEU A 1 80 ? -3.650 -5.434 -6.301 1.00 96.19 80 LEU A N 1
ATOM 634 C CA . LEU A 1 80 ? -2.467 -6.208 -6.671 1.00 96.19 80 LEU A CA 1
ATOM 635 C C . LEU A 1 80 ? -1.636 -5.498 -7.748 1.00 96.19 80 LEU A C 1
ATOM 637 O O . LEU A 1 80 ? -0.418 -5.426 -7.609 1.00 96.19 80 LEU A O 1
ATOM 641 N N . LEU A 1 81 ? -2.266 -4.955 -8.793 1.00 95.62 81 LEU A N 1
ATOM 642 C CA . LEU A 1 81 ? -1.557 -4.243 -9.861 1.00 95.62 81 LEU A CA 1
ATOM 643 C C . LEU A 1 81 ? -0.813 -3.017 -9.327 1.00 95.62 81 LEU A C 1
ATOM 645 O O . LEU A 1 81 ? 0.358 -2.818 -9.653 1.00 95.62 81 LEU A O 1
ATOM 649 N N . MET A 1 82 ? -1.457 -2.246 -8.448 1.00 95.88 82 MET A N 1
ATOM 650 C CA . MET A 1 82 ? -0.835 -1.081 -7.827 1.00 95.88 82 MET A CA 1
ATOM 651 C C . MET A 1 82 ? 0.407 -1.429 -6.998 1.00 95.88 82 MET A C 1
ATOM 653 O O . MET A 1 82 ? 1.364 -0.664 -7.018 1.00 95.88 82 MET A O 1
ATOM 657 N N . ILE A 1 83 ? 0.424 -2.550 -6.264 1.00 95.44 83 ILE A N 1
ATOM 658 C CA . ILE A 1 83 ? 1.578 -2.929 -5.422 1.00 95.44 83 ILE A CA 1
ATOM 659 C C . ILE A 1 83 ? 2.640 -3.738 -6.179 1.00 95.44 83 ILE A C 1
ATOM 661 O O . ILE A 1 83 ? 3.823 -3.672 -5.840 1.00 95.44 83 ILE A O 1
ATOM 665 N N . MET A 1 84 ? 2.250 -4.491 -7.213 1.00 94.56 84 MET A N 1
ATOM 666 C CA . MET A 1 84 ? 3.150 -5.367 -7.969 1.00 94.56 84 MET A CA 1
ATOM 667 C C . MET A 1 84 ? 4.238 -4.576 -8.694 1.00 94.56 84 MET A C 1
ATOM 669 O O . MET A 1 84 ? 5.388 -5.005 -8.678 1.00 94.56 84 MET A O 1
ATOM 673 N N . ARG A 1 85 ? 3.922 -3.376 -9.201 1.00 92.75 85 ARG A N 1
ATOM 674 C CA . ARG A 1 85 ? 4.914 -2.455 -9.790 1.00 92.75 85 ARG A CA 1
ATOM 675 C C . ARG A 1 85 ? 6.073 -2.104 -8.848 1.00 92.75 85 ARG A C 1
ATOM 677 O O . ARG A 1 85 ? 7.125 -1.691 -9.313 1.00 92.75 85 ARG A O 1
ATOM 684 N N . PHE A 1 86 ? 5.888 -2.249 -7.533 1.00 93.69 86 PHE A N 1
ATOM 685 C CA . PHE A 1 86 ? 6.930 -2.010 -6.533 1.00 93.69 86 PHE A CA 1
ATOM 686 C C . PHE A 1 86 ? 7.563 -3.307 -6.020 1.00 93.69 86 PHE A C 1
ATOM 688 O O . PHE A 1 86 ? 8.747 -3.337 -5.696 1.00 93.69 86 PHE A O 1
ATOM 695 N N . TYR A 1 87 ? 6.777 -4.376 -5.883 1.00 93.25 87 TYR A N 1
ATOM 696 C CA . TYR A 1 87 ? 7.252 -5.641 -5.313 1.00 93.25 87 TYR A CA 1
ATOM 697 C C . TYR A 1 87 ? 7.988 -6.525 -6.316 1.00 93.25 87 TYR A C 1
ATOM 699 O O . TYR A 1 87 ? 8.879 -7.271 -5.908 1.00 93.25 87 TYR A O 1
ATOM 707 N N . ASP A 1 88 ? 7.613 -6.446 -7.590 1.00 92.00 88 ASP A N 1
ATOM 708 C CA . ASP A 1 88 ? 8.217 -7.187 -8.692 1.00 92.00 88 ASP A CA 1
ATOM 709 C C . ASP A 1 88 ? 8.116 -6.369 -9.998 1.00 92.00 88 ASP A C 1
ATOM 711 O O . ASP A 1 88 ? 7.298 -6.676 -10.872 1.00 92.00 88 ASP A O 1
ATOM 715 N N . PRO A 1 89 ? 8.891 -5.270 -10.109 1.00 91.69 89 PRO A N 1
ATOM 716 C CA . PRO A 1 89 ? 8.809 -4.349 -11.243 1.00 91.69 89 PRO A CA 1
ATOM 717 C C . PRO A 1 89 ? 9.166 -5.008 -12.578 1.00 91.69 89 PRO A C 1
ATOM 719 O O . PRO A 1 89 ? 8.587 -4.645 -13.595 1.00 91.69 89 PRO A O 1
ATOM 722 N N . GLU A 1 90 ? 10.069 -5.991 -12.579 1.00 91.88 90 GLU A N 1
ATOM 723 C CA . GLU A 1 90 ? 10.478 -6.709 -13.792 1.00 91.88 90 GLU A CA 1
ATOM 724 C C . GLU A 1 90 ? 9.320 -7.547 -14.343 1.00 91.88 90 GLU A C 1
ATOM 726 O O . GLU A 1 90 ? 8.935 -7.400 -15.504 1.00 91.88 90 GLU A O 1
ATOM 731 N N . THR A 1 91 ? 8.692 -8.372 -13.496 1.00 92.44 91 THR A N 1
ATOM 732 C CA . THR A 1 91 ? 7.519 -9.151 -13.911 1.00 92.44 91 THR A CA 1
ATOM 733 C C . THR A 1 91 ? 6.355 -8.233 -14.279 1.00 92.44 91 THR A C 1
ATOM 735 O O . THR A 1 91 ? 5.672 -8.481 -15.271 1.00 92.44 91 THR A O 1
ATOM 738 N N . PHE A 1 92 ? 6.126 -7.158 -13.518 1.00 94.56 92 PHE A N 1
ATOM 739 C CA . PHE A 1 92 ? 5.096 -6.169 -13.841 1.00 94.56 92 PHE A CA 1
ATOM 740 C C . PHE A 1 92 ? 5.330 -5.544 -15.221 1.00 94.56 92 PHE A C 1
ATOM 742 O O . PHE A 1 92 ? 4.398 -5.446 -16.015 1.00 94.56 92 PHE A O 1
ATOM 749 N N . SER A 1 93 ? 6.574 -5.168 -15.524 1.00 93.38 93 SER A N 1
ATOM 750 C CA . SER A 1 93 ? 6.938 -4.554 -16.798 1.00 93.38 93 SER A CA 1
ATOM 751 C C . SER A 1 93 ? 6.613 -5.474 -17.971 1.00 93.38 93 SER A C 1
ATOM 753 O O . SER A 1 93 ? 5.916 -5.063 -18.891 1.00 93.38 93 SER A O 1
ATOM 755 N N . VAL A 1 94 ? 7.030 -6.741 -17.897 1.00 95.50 94 VAL A N 1
ATOM 756 C CA . VAL A 1 94 ? 6.767 -7.734 -18.951 1.00 95.50 94 VAL A CA 1
ATOM 757 C C . VAL A 1 94 ? 5.272 -8.015 -19.121 1.00 95.50 94 VAL A C 1
ATOM 759 O O . VAL A 1 94 ? 4.805 -8.210 -20.238 1.00 95.50 94 VAL A O 1
ATOM 762 N N . LEU A 1 95 ? 4.506 -8.053 -18.027 1.00 95.25 95 LEU A N 1
ATOM 763 C CA . LEU A 1 95 ? 3.071 -8.335 -18.098 1.00 95.25 95 LEU A CA 1
ATOM 764 C C . LEU A 1 95 ? 2.261 -7.187 -18.710 1.00 95.25 95 LEU A C 1
ATOM 766 O O . LEU A 1 95 ? 1.244 -7.459 -19.342 1.00 95.25 95 LEU A O 1
ATOM 770 N N . PHE A 1 96 ? 2.679 -5.933 -18.509 1.00 95.12 96 PHE A N 1
ATOM 771 C CA . PHE A 1 96 ? 1.857 -4.754 -18.810 1.00 95.12 96 PHE A CA 1
ATOM 772 C C . PHE A 1 96 ? 2.488 -3.776 -19.808 1.00 95.12 96 PHE A C 1
ATOM 774 O O . PHE A 1 96 ? 1.945 -2.694 -20.011 1.00 95.12 96 PHE A O 1
ATOM 781 N N . GLU A 1 97 ? 3.588 -4.134 -20.477 1.00 93.94 97 GLU A N 1
ATOM 782 C CA . GLU A 1 97 ? 4.235 -3.284 -21.494 1.00 93.94 97 GLU A CA 1
ATOM 783 C C . GLU A 1 97 ? 3.293 -2.862 -22.638 1.00 93.94 97 GLU A C 1
ATOM 785 O O . GLU A 1 97 ? 3.444 -1.777 -23.199 1.00 93.94 97 GLU A O 1
ATOM 790 N N . SER A 1 98 ? 2.282 -3.679 -22.956 1.00 96.19 98 SER A N 1
ATOM 791 C CA . SER A 1 98 ? 1.255 -3.377 -23.962 1.00 96.19 98 SER A CA 1
ATOM 792 C C . SER A 1 98 ? 0.016 -2.655 -23.410 1.00 96.19 98 SER A C 1
ATOM 794 O O . SER A 1 98 ? -0.903 -2.359 -24.171 1.00 96.19 98 SER A O 1
ATOM 796 N N . GLU A 1 99 ? -0.038 -2.380 -22.105 1.00 95.56 99 GLU A N 1
ATOM 797 C CA . GLU A 1 99 ? -1.156 -1.726 -21.413 1.00 95.56 99 GLU A CA 1
ATOM 798 C C . GLU A 1 99 ? -0.678 -0.397 -20.787 1.00 95.56 99 GLU A C 1
ATOM 800 O O . GLU A 1 99 ? -0.445 -0.321 -19.576 1.00 95.56 99 GLU A O 1
ATOM 805 N N . PRO A 1 100 ? -0.517 0.680 -21.586 1.00 92.62 100 PRO A N 1
ATOM 806 C CA . PRO A 1 100 ? 0.187 1.897 -21.169 1.00 92.62 100 PRO A CA 1
ATOM 807 C C . PRO A 1 100 ? -0.434 2.585 -19.948 1.00 92.62 100 PRO A C 1
ATOM 809 O O . PRO A 1 100 ? 0.293 3.144 -19.127 1.00 92.62 100 PRO A O 1
ATOM 812 N N . GLU A 1 101 ? -1.755 2.511 -19.775 1.00 93.44 101 GLU A N 1
ATOM 813 C CA . GLU A 1 101 ? -2.439 3.110 -18.622 1.00 93.44 101 GLU A CA 1
ATOM 814 C C . GLU A 1 101 ? -2.117 2.378 -17.308 1.00 93.44 101 GLU A C 1
ATOM 816 O O . GLU A 1 101 ? -1.920 3.008 -16.268 1.00 93.44 101 GLU A O 1
ATOM 821 N N . ILE A 1 102 ? -2.000 1.047 -17.347 1.00 93.25 102 ILE A N 1
ATOM 822 C CA . ILE A 1 102 ? -1.602 0.233 -16.189 1.00 93.25 102 ILE A CA 1
ATOM 823 C C . ILE A 1 102 ? -0.106 0.408 -15.927 1.00 93.25 102 ILE A C 1
ATOM 825 O O . ILE A 1 102 ? 0.310 0.604 -14.783 1.00 93.25 102 ILE A O 1
ATOM 829 N N . PHE A 1 103 ? 0.697 0.388 -16.991 1.00 91.06 103 PHE A N 1
ATOM 830 C CA . PHE A 1 103 ? 2.148 0.507 -16.917 1.00 91.06 103 PHE A CA 1
ATOM 831 C C . PHE A 1 103 ? 2.586 1.831 -16.280 1.00 91.06 103 PHE A C 1
ATOM 833 O O . PHE A 1 103 ? 3.330 1.853 -15.293 1.00 91.06 103 PHE A O 1
ATOM 840 N N . THR A 1 104 ? 2.064 2.947 -16.790 1.00 90.00 104 THR A N 1
ATOM 841 C CA . THR A 1 104 ? 2.359 4.290 -16.266 1.00 90.00 104 THR A CA 1
ATOM 842 C C . THR A 1 104 ? 1.666 4.568 -14.931 1.00 90.00 104 THR A C 1
ATOM 844 O O . THR A 1 104 ? 2.097 5.451 -14.194 1.00 90.00 104 THR A O 1
ATOM 847 N N . GLY A 1 105 ? 0.648 3.780 -14.575 1.00 89.25 105 GLY A N 1
ATOM 848 C CA . GLY A 1 105 ? -0.125 3.930 -13.346 1.00 89.25 105 GLY A CA 1
ATOM 849 C C . GLY A 1 105 ? -1.277 4.929 -13.454 1.00 89.25 105 GLY A C 1
ATOM 850 O O . GLY A 1 105 ? -1.983 5.117 -12.469 1.00 89.25 105 GLY A O 1
ATOM 851 N N . THR A 1 106 ? -1.518 5.529 -14.626 1.00 91.38 106 THR A N 1
ATOM 852 C CA . THR A 1 106 ? -2.640 6.460 -14.850 1.00 91.38 106 THR A CA 1
ATOM 853 C C . THR A 1 106 ? -4.006 5.786 -14.743 1.00 91.38 106 THR A C 1
ATOM 855 O O . THR A 1 106 ? -4.999 6.465 -14.502 1.00 91.38 106 THR A O 1
ATOM 858 N N . ALA A 1 107 ? -4.063 4.457 -14.868 1.00 91.06 107 ALA A N 1
ATOM 859 C CA . ALA A 1 107 ? -5.257 3.669 -14.571 1.00 91.06 107 ALA A CA 1
ATOM 860 C C . ALA A 1 107 ? -5.652 3.702 -13.078 1.00 91.06 107 ALA A C 1
ATOM 862 O O . ALA A 1 107 ? -6.768 3.314 -12.738 1.00 91.06 107 ALA A O 1
ATOM 863 N N . PHE A 1 108 ? -4.761 4.149 -12.182 1.00 92.69 108 PHE A N 1
ATOM 864 C CA . PHE A 1 108 ? -4.965 4.129 -10.733 1.00 92.69 108 PHE A CA 1
ATOM 865 C C . PHE A 1 108 ? -4.783 5.535 -10.136 1.00 92.69 108 PHE A C 1
ATOM 867 O O . PHE A 1 108 ? -3.655 5.931 -9.829 1.00 92.69 108 PHE A O 1
ATOM 874 N N . PRO A 1 109 ? -5.874 6.288 -9.895 1.00 88.88 109 PRO A N 1
ATOM 875 C CA . PRO A 1 109 ? -5.799 7.652 -9.358 1.00 88.88 109 PRO A CA 1
ATOM 876 C C . PRO A 1 109 ? -5.010 7.766 -8.043 1.00 88.88 109 PRO A C 1
ATOM 878 O O . PRO A 1 109 ? -4.334 8.764 -7.795 1.00 88.88 109 PRO A O 1
ATOM 881 N N . ASP A 1 110 ? -5.054 6.716 -7.220 1.00 89.06 110 ASP A N 1
ATOM 882 C CA . ASP A 1 110 ? -4.376 6.666 -5.922 1.00 89.06 110 ASP A CA 1
ATOM 883 C C . ASP A 1 110 ? -2.844 6.596 -6.038 1.00 89.06 110 ASP A C 1
ATOM 885 O O . ASP A 1 110 ? -2.131 7.065 -5.148 1.00 89.06 110 ASP A O 1
ATOM 889 N N . LEU A 1 111 ? -2.307 6.082 -7.152 1.00 85.00 111 LEU A N 1
ATOM 890 C CA . LEU A 1 111 ? -0.864 6.121 -7.408 1.00 85.00 111 LEU A CA 1
ATOM 891 C C . LEU A 1 111 ? -0.393 7.553 -7.675 1.00 85.00 111 LEU A C 1
ATOM 893 O O . LEU A 1 111 ? 0.594 7.990 -7.083 1.00 85.00 111 LEU A O 1
ATOM 897 N N . SER A 1 112 ? -1.119 8.293 -8.515 1.00 75.62 112 SER A N 1
ATOM 898 C CA . SER A 1 112 ? -0.793 9.681 -8.860 1.00 75.62 112 SER A CA 1
ATOM 899 C C . SER A 1 112 ? -0.884 10.608 -7.646 1.00 75.62 112 SER A C 1
ATOM 901 O O . SER A 1 112 ? 0.000 11.434 -7.432 1.00 75.62 112 SER A O 1
ATOM 903 N N . ALA A 1 113 ? -1.886 10.406 -6.782 1.00 73.62 113 ALA A N 1
ATOM 904 C CA . ALA A 1 113 ? -2.062 11.188 -5.556 1.00 73.62 113 ALA A CA 1
ATOM 905 C C . ALA A 1 113 ? -0.889 11.053 -4.566 1.00 73.62 113 ALA A C 1
ATOM 907 O O . ALA A 1 113 ? -0.638 11.954 -3.767 1.00 73.62 113 ALA A O 1
ATOM 908 N N . THR A 1 114 ? -0.141 9.946 -4.619 1.00 69.88 114 THR A N 1
ATOM 909 C CA . THR A 1 114 ? 1.004 9.717 -3.724 1.00 69.88 114 THR A CA 1
ATOM 910 C C . THR A 1 114 ? 2.271 10.456 -4.194 1.00 69.88 114 THR A C 1
ATOM 912 O O . THR A 1 114 ? 3.192 10.647 -3.399 1.00 69.88 114 THR A O 1
ATOM 915 N N . GLN A 1 115 ? 2.329 10.904 -5.457 1.00 59.56 115 GLN A N 1
ATOM 916 C CA . GLN A 1 115 ? 3.484 11.612 -6.031 1.00 59.56 115 GLN A CA 1
ATOM 917 C C . GLN A 1 115 ? 3.471 13.128 -5.758 1.00 59.56 115 GLN A C 1
ATOM 919 O O . GLN A 1 115 ? 4.537 13.736 -5.726 1.00 59.56 115 GLN A O 1
ATOM 924 N N . GLU A 1 116 ? 2.308 13.737 -5.496 1.00 51.19 116 GLU A N 1
ATOM 925 C CA . GLU A 1 116 ? 2.191 15.197 -5.313 1.00 51.19 116 GLU A CA 1
ATOM 926 C C . GLU A 1 116 ? 2.477 15.698 -3.884 1.00 51.19 116 GLU A C 1
ATOM 928 O O . GLU A 1 116 ? 2.687 16.887 -3.667 1.00 51.19 116 GLU A O 1
ATOM 933 N N . VAL A 1 117 ? 2.556 14.816 -2.883 1.00 49.03 117 VAL A N 1
ATOM 934 C CA . VAL A 1 117 ? 2.713 15.218 -1.464 1.00 49.03 117 VAL A CA 1
ATOM 935 C C . VAL A 1 117 ? 4.193 15.457 -1.075 1.00 49.03 117 VAL A C 1
ATOM 937 O O . VAL A 1 117 ? 4.544 15.507 0.102 1.00 49.03 117 VAL A O 1
ATOM 940 N N . GLY A 1 118 ? 5.093 15.579 -2.058 1.00 43.22 118 GLY A N 1
ATOM 941 C CA . GLY A 1 118 ? 6.548 15.526 -1.864 1.00 43.22 118 GLY A CA 1
ATOM 942 C C . GLY A 1 118 ? 7.338 16.830 -1.998 1.00 43.22 118 GLY A C 1
ATOM 943 O O . GLY A 1 118 ? 8.527 16.810 -1.684 1.00 43.22 118 GLY A O 1
ATOM 944 N N . GLU A 1 119 ? 6.745 17.946 -2.426 1.00 35.31 119 GLU A N 1
ATOM 945 C CA . GLU A 1 119 ? 7.497 19.191 -2.643 1.00 35.31 119 GLU A CA 1
ATOM 946 C C . GLU A 1 119 ? 7.127 20.251 -1.592 1.00 35.31 119 GLU A C 1
ATOM 948 O O . GLU A 1 119 ? 6.093 20.913 -1.710 1.00 35.31 119 GLU A O 1
ATOM 953 N N . PRO A 1 120 ? 7.928 20.441 -0.522 1.00 41.66 120 PRO A N 1
ATOM 954 C CA . PRO A 1 120 ? 7.810 21.655 0.260 1.00 41.66 120 PRO A CA 1
ATOM 955 C C . PRO A 1 120 ? 8.257 22.809 -0.637 1.00 41.66 120 PRO A C 1
ATOM 957 O O . PRO A 1 120 ? 9.420 22.871 -1.040 1.00 41.66 120 PRO A O 1
ATOM 960 N N . ALA A 1 121 ? 7.326 23.716 -0.940 1.00 46.38 121 ALA A N 1
ATOM 961 C CA . ALA A 1 121 ? 7.618 25.002 -1.553 1.00 46.38 121 ALA A CA 1
ATOM 962 C C . ALA A 1 121 ? 8.778 25.649 -0.787 1.00 46.38 121 ALA A C 1
ATOM 964 O O . ALA A 1 121 ? 8.614 26.126 0.340 1.00 46.38 121 ALA A O 1
ATOM 965 N N . SER A 1 122 ? 9.964 25.614 -1.394 1.00 41.91 122 SER A N 1
ATOM 966 C CA . SER A 1 122 ? 11.129 26.340 -0.917 1.00 41.91 122 SER A CA 1
ATOM 967 C C . SER A 1 122 ? 10.755 27.808 -0.994 1.00 41.91 122 SER A C 1
ATOM 969 O O . SER A 1 122 ? 10.736 28.410 -2.063 1.00 41.91 122 SER A O 1
ATOM 971 N N . THR A 1 123 ? 10.344 28.360 0.142 1.00 44.62 123 THR A N 1
ATOM 972 C CA . THR A 1 123 ? 10.125 29.790 0.271 1.00 44.62 123 THR A CA 1
ATOM 973 C C . THR A 1 123 ? 11.522 30.395 0.277 1.00 44.62 123 THR A C 1
ATOM 975 O O . THR A 1 123 ? 12.186 30.432 1.311 1.00 44.62 123 THR A O 1
ATOM 978 N N . GLU A 1 124 ? 12.006 30.777 -0.905 1.00 43.34 124 GLU A N 1
ATOM 979 C CA . GLU A 1 124 ? 13.122 31.704 -1.046 1.00 43.34 124 GLU A CA 1
ATOM 980 C C . GLU A 1 124 ? 12.725 32.989 -0.321 1.00 43.34 124 GLU A C 1
ATOM 982 O O . GLU A 1 124 ? 11.997 33.836 -0.830 1.00 43.34 124 GLU A O 1
ATOM 987 N N . SER A 1 125 ? 13.167 33.091 0.927 1.00 50.91 125 SER A N 1
ATOM 988 C CA . SER A 1 125 ? 13.273 34.350 1.636 1.00 50.91 125 SER A CA 1
ATOM 989 C C . SER A 1 125 ? 14.743 34.739 1.560 1.00 50.91 125 SER A C 1
ATOM 991 O O . SER A 1 125 ? 15.617 34.071 2.118 1.00 50.91 125 SER A O 1
ATOM 993 N N . SER A 1 126 ? 15.032 35.765 0.777 1.00 43.06 126 SER A N 1
ATOM 994 C CA . SER A 1 126 ? 16.330 36.428 0.697 1.00 43.06 126 SER A CA 1
ATOM 995 C C . SER A 1 126 ? 16.107 37.838 0.161 1.00 43.06 126 SER A C 1
ATOM 997 O O . SER A 1 126 ? 15.249 38.022 -0.701 1.00 43.06 126 SER A O 1
ATOM 999 N N . PRO A 1 127 ? 16.962 38.794 0.528 1.00 61.00 127 PRO A N 1
ATOM 1000 C CA . PRO A 1 127 ? 17.241 39.267 1.881 1.00 61.00 127 PRO A CA 1
ATOM 1001 C C . PRO A 1 127 ? 16.763 40.715 2.103 1.00 61.00 127 PRO A C 1
ATOM 1003 O O . PRO A 1 127 ? 16.512 41.436 1.111 1.00 61.00 127 PRO A O 1
#